Protein AF-A0A402CWT4-F1 (afdb_monomer)

Radius of gyration: 31.85 Å; Cα contacts (8 Å, |Δi|>4): 43; chains: 1; bounding box: 69×26×82 Å

Solvent-accessible surface area (backbone atoms only — not comparable to full-atom values): 6619 Å² total; per-residue (Å²): 133,85,87,48,46,87,66,54,74,82,63,61,89,86,40,59,59,56,48,52,34,52,50,57,38,42,78,71,73,48,56,33,41,54,79,83,82,66,54,58,57,93,70,65,92,49,51,82,43,43,61,62,49,54,52,47,53,52,49,54,52,52,49,51,52,52,51,53,53,53,52,53,50,53,51,54,52,52,51,53,52,52,52,50,53,51,52,51,50,52,52,50,52,56,48,51,62,71,74,47,66,62,67,62,58,50,53,67,61,72,74,112

pLDDT: mean 88.0, std 12.34, range [48.25, 97.94]

Secondary structure (DSSP, 8-state):
-----TT--PPPTT-HHHHHHHHHHHHTT------SSSTT----SSSTTHHHHHHHHHHHHHHHHHHHHHHHHHHHHHHHHHHHHHHHHHHHHHHHHHHS-HHHHHHHHH--

Foldseek 3Di:
DDCQEDQDDDDDPPPVFVVLQSVLCVVVVQHQYDPVPAGSPDGDPTSVCSVVVVVVVVVVVVVVVVVVVVVVVVVVVVVVVVVVVVVVVVVVVVVCVVVDPVVVVVVVVVPD

Sequence (112 aa):
MANMGKDFKAPRQADVKQWQKVEQLYNNGYIFSSCGCGGSGDRPATLQEVQPFLAEQKRLKAEWIRQAVIQKRAVELSEKRTQRARLLHKKRLASVKRTVNWDEVIHAKAGN

Mean predicted aligned error: 8.93 Å

Structure (mmCIF, N/CA/C/O backbone):
data_AF-A0A402CWT4-F1
#
_entry.id   AF-A0A402CWT4-F1
#
loop_
_atom_site.group_PDB
_atom_site.id
_atom_site.type_symbol
_atom_site.label_atom_id
_atom_site.label_alt_id
_atom_site.label_comp_id
_atom_site.label_asym_id
_atom_site.label_entity_id
_atom_site.label_seq_id
_atom_site.pdbx_PDB_ins_code
_atom_site.Cartn_x
_atom_site.Cartn_y
_atom_site.Cartn_z
_atom_site.occupancy
_atom_site.B_iso_or_equiv
_atom_site.auth_seq_id
_atom_site.auth_comp_id
_atom_site.auth_asym_id
_atom_site.auth_atom_id
_atom_site.pdbx_PDB_model_num
ATOM 1 N N . MET A 1 1 ? -12.016 -16.707 16.764 1.00 65.62 1 MET A N 1
ATOM 2 C CA . MET A 1 1 ? -11.366 -15.435 17.161 1.00 65.62 1 MET A CA 1
ATOM 3 C C . MET A 1 1 ? -10.680 -14.850 15.939 1.00 65.62 1 MET A C 1
ATOM 5 O O . MET A 1 1 ? -10.046 -15.610 15.217 1.00 65.62 1 MET A O 1
ATOM 9 N N . ALA A 1 2 ? -10.830 -13.550 15.677 1.00 77.50 2 ALA A N 1
ATOM 10 C CA . ALA A 1 2 ? -10.097 -12.881 14.602 1.00 77.50 2 ALA A CA 1
ATOM 11 C C . ALA A 1 2 ? -8.602 -12.789 14.960 1.00 77.50 2 ALA A C 1
ATOM 13 O O . ALA A 1 2 ? -8.259 -12.500 16.107 1.00 77.50 2 ALA A O 1
ATOM 14 N N . ASN A 1 3 ? -7.714 -13.046 13.997 1.00 86.44 3 ASN A N 1
ATOM 15 C CA . ASN A 1 3 ? -6.277 -12.852 14.188 1.00 86.44 3 ASN A CA 1
ATOM 16 C C . ASN A 1 3 ? -5.939 -11.365 13.997 1.00 86.44 3 ASN A C 1
ATOM 18 O O . ASN A 1 3 ? -6.004 -10.853 12.881 1.00 86.44 3 ASN A O 1
ATOM 22 N N . MET A 1 4 ? -5.592 -10.688 15.093 1.00 87.75 4 MET A N 1
ATOM 23 C CA . MET A 1 4 ? -5.326 -9.244 15.126 1.00 87.75 4 MET A CA 1
ATOM 24 C C . MET A 1 4 ? -3.842 -8.886 14.962 1.00 87.75 4 MET A C 1
ATOM 26 O O . MET A 1 4 ? -3.504 -7.703 14.926 1.00 87.75 4 MET A O 1
ATOM 30 N N . GLY A 1 5 ? -2.966 -9.885 14.832 1.00 87.44 5 GLY A N 1
ATOM 31 C CA . GLY A 1 5 ? -1.516 -9.713 14.770 1.00 87.44 5 GLY A CA 1
ATOM 32 C C . GLY A 1 5 ? -0.820 -9.826 16.130 1.00 87.44 5 GLY A C 1
ATOM 33 O O . GLY A 1 5 ? -1.443 -9.729 17.188 1.00 87.44 5 GLY A O 1
ATOM 34 N N . LYS A 1 6 ? 0.496 -10.068 16.084 1.00 86.69 6 LYS A N 1
ATOM 35 C CA . LYS A 1 6 ? 1.333 -10.384 17.255 1.00 86.69 6 LYS A CA 1
ATOM 36 C C . LYS A 1 6 ? 1.458 -9.229 18.254 1.00 86.69 6 LYS A C 1
ATOM 38 O O . LYS A 1 6 ? 1.603 -9.473 19.446 1.00 86.69 6 LYS A O 1
ATOM 43 N N . ASP A 1 7 ? 1.382 -7.993 17.774 1.00 87.25 7 ASP A N 1
ATOM 44 C CA . ASP A 1 7 ? 1.581 -6.786 18.581 1.00 87.25 7 ASP A CA 1
ATOM 45 C C . ASP A 1 7 ? 0.255 -6.177 19.053 1.00 87.25 7 ASP A C 1
ATOM 47 O O . ASP A 1 7 ? 0.223 -5.076 19.611 1.00 87.25 7 ASP A O 1
ATOM 51 N N . PHE A 1 8 ? -0.861 -6.874 18.821 1.00 90.38 8 PHE A N 1
ATOM 52 C CA . PHE A 1 8 ? -2.170 -6.411 19.240 1.00 90.38 8 PHE A CA 1
ATOM 53 C C . PHE A 1 8 ? -2.277 -6.375 20.764 1.00 90.38 8 PHE A C 1
ATOM 55 O O . PHE A 1 8 ? -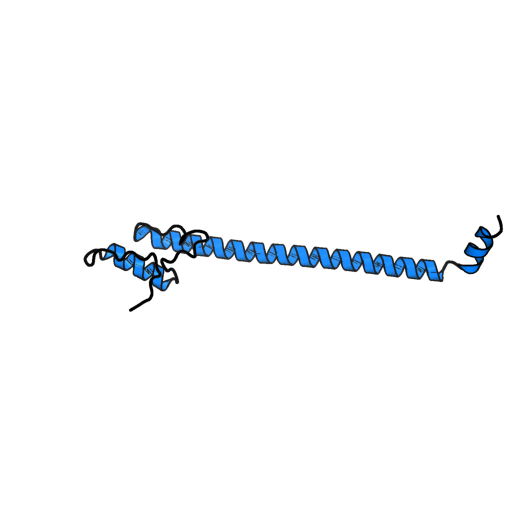2.174 -7.393 21.447 1.00 90.38 8 PHE A O 1
ATOM 62 N N . LYS A 1 9 ? -2.561 -5.185 21.294 1.00 88.88 9 LYS A N 1
ATOM 63 C CA . LYS A 1 9 ? -2.936 -4.986 22.692 1.00 88.88 9 LYS A CA 1
ATOM 64 C C . LYS A 1 9 ? -4.426 -4.696 22.742 1.00 88.88 9 LYS A C 1
ATOM 66 O O . LYS A 1 9 ? -4.863 -3.637 22.292 1.00 88.88 9 LYS A O 1
ATOM 71 N N . ALA A 1 10 ? -5.192 -5.651 23.263 1.00 91.62 10 ALA A N 1
ATOM 72 C CA . ALA A 1 10 ? -6.635 -5.510 23.380 1.00 91.62 10 ALA A CA 1
ATOM 73 C C . ALA A 1 10 ? -6.988 -4.285 24.248 1.00 91.62 10 ALA A C 1
ATOM 75 O O . ALA A 1 10 ? -6.412 -4.122 25.330 1.00 91.62 10 ALA A O 1
ATOM 76 N N . PRO A 1 11 ? -7.923 -3.426 23.804 1.00 93.44 11 PRO A N 1
ATOM 77 C CA . PRO A 1 11 ? -8.462 -2.372 24.650 1.00 93.44 11 PRO A CA 1
ATOM 78 C C . PRO A 1 11 ? -9.123 -2.934 25.912 1.00 93.44 11 PRO A C 1
ATOM 80 O O . PRO A 1 11 ? -9.505 -4.105 25.973 1.00 93.44 11 PRO A O 1
ATOM 83 N N . ARG A 1 12 ? -9.329 -2.073 26.917 1.00 96.12 12 ARG A N 1
ATOM 84 C CA . ARG A 1 12 ? -10.186 -2.427 28.058 1.00 96.12 12 ARG A CA 1
ATOM 85 C C . ARG A 1 12 ? -11.569 -2.815 27.535 1.00 96.12 12 ARG A C 1
ATOM 87 O O . ARG A 1 12 ? -12.090 -2.162 26.637 1.00 96.12 12 ARG A O 1
ATOM 94 N N . GLN A 1 13 ? -12.189 -3.842 28.111 1.00 93.94 13 GLN A N 1
ATOM 95 C CA . GLN A 1 13 ? -13.481 -4.355 27.635 1.00 93.94 13 GLN A CA 1
ATOM 96 C C . GLN A 1 13 ? -14.572 -3.270 27.570 1.00 93.94 13 GLN A C 1
ATOM 98 O O . GLN A 1 13 ? -15.342 -3.232 26.619 1.00 93.94 13 GLN A O 1
ATOM 103 N N . ALA A 1 14 ? -14.599 -2.363 28.548 1.00 96.19 14 ALA A N 1
ATOM 104 C CA . ALA A 1 14 ? -15.568 -1.269 28.611 1.00 96.19 14 ALA A CA 1
ATOM 105 C C . ALA A 1 14 ? -15.257 -0.089 27.666 1.00 96.19 14 ALA A C 1
ATOM 107 O O . ALA A 1 14 ? -16.075 0.819 27.532 1.00 96.19 14 ALA A O 1
ATOM 108 N N . ASP A 1 15 ? -14.088 -0.062 27.019 1.00 96.56 15 ASP A N 1
ATOM 109 C CA . ASP A 1 15 ? -13.692 1.041 26.143 1.00 96.56 15 ASP A CA 1
ATOM 110 C C . ASP A 1 15 ? -14.257 0.856 24.730 1.00 96.56 15 ASP A C 1
ATOM 112 O O . ASP A 1 15 ? -13.572 0.456 23.785 1.00 96.56 15 ASP A O 1
ATOM 116 N N . VAL A 1 16 ? -15.549 1.155 24.598 1.00 96.75 16 VAL A N 1
ATOM 117 C CA . VAL A 1 16 ? -16.302 1.015 23.345 1.00 96.75 16 VAL A CA 1
ATOM 118 C C . VAL A 1 16 ? -15.650 1.798 22.202 1.00 96.75 16 VAL A C 1
ATOM 120 O O . VAL A 1 16 ? -15.590 1.300 21.080 1.00 96.75 16 VAL A O 1
ATOM 123 N N . LYS A 1 17 ? -15.101 2.993 22.468 1.00 96.44 17 LYS A N 1
ATOM 124 C CA . LYS A 1 17 ? -14.474 3.827 21.427 1.00 96.44 17 LYS A CA 1
ATOM 125 C C . LYS A 1 17 ? -13.208 3.178 20.875 1.00 96.44 17 LYS A C 1
ATOM 127 O O . LYS A 1 17 ? -12.985 3.198 19.664 1.00 96.44 17 LYS A O 1
ATOM 132 N N . GLN A 1 18 ? -12.379 2.593 21.737 1.00 95.88 18 GLN A N 1
ATOM 133 C CA . GLN A 1 18 ? -11.183 1.883 21.288 1.00 95.88 18 GLN A CA 1
ATOM 134 C C . GLN A 1 18 ? -11.532 0.580 20.561 1.00 95.88 18 GLN A C 1
ATOM 136 O O . GLN A 1 18 ? -10.886 0.267 19.562 1.00 95.88 18 GLN A O 1
ATOM 141 N N . TRP A 1 19 ? -12.578 -0.139 20.977 1.00 96.12 19 TRP A N 1
ATOM 142 C CA . TRP A 1 19 ? -13.061 -1.308 20.233 1.00 96.12 19 TRP A CA 1
ATOM 143 C C . TRP A 1 19 ? -13.586 -0.944 18.843 1.00 96.12 19 TRP A C 1
ATOM 145 O O . TRP A 1 19 ? -13.189 -1.578 17.870 1.00 96.12 19 TRP A O 1
ATOM 155 N N . GLN A 1 20 ? -14.370 0.131 18.719 1.00 96.75 20 GLN A N 1
ATOM 156 C CA . GLN A 1 20 ? -14.823 0.649 17.422 1.00 96.75 20 GLN A CA 1
ATOM 157 C C . GLN A 1 20 ? -13.649 1.034 16.514 1.00 96.75 20 GLN A C 1
ATOM 159 O O . GLN A 1 20 ? -13.674 0.777 15.313 1.00 96.75 20 GLN A O 1
ATOM 164 N N . LYS A 1 21 ? -12.588 1.623 17.079 1.00 95.94 21 LYS A N 1
ATOM 165 C CA . LYS A 1 21 ? -11.368 1.954 16.329 1.00 95.94 21 LYS A CA 1
ATOM 166 C C . LYS A 1 21 ? -10.721 0.693 15.759 1.00 95.94 21 LYS A C 1
ATOM 168 O O . LYS A 1 21 ? -10.382 0.649 14.578 1.00 95.94 21 LYS A O 1
ATOM 173 N N . VAL A 1 22 ? -10.547 -0.321 16.605 1.00 94.31 22 VAL A N 1
ATOM 174 C CA . VAL A 1 22 ? -9.961 -1.612 16.230 1.00 94.31 22 VAL A CA 1
ATOM 175 C C . VAL A 1 22 ? -10.794 -2.293 15.145 1.00 94.31 22 VA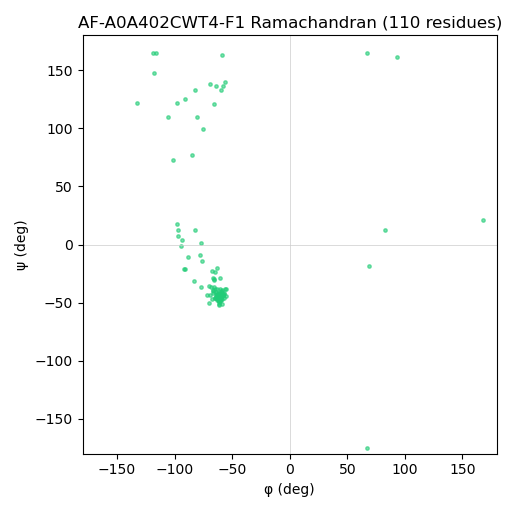L A C 1
ATOM 177 O O . VAL A 1 22 ? -10.230 -2.750 14.155 1.00 94.31 22 VAL A O 1
ATOM 180 N N . GLU A 1 23 ? -12.117 -2.301 15.289 1.00 94.94 23 GLU A N 1
ATOM 181 C CA . GLU A 1 23 ? -13.047 -2.856 14.305 1.00 94.94 23 GLU A CA 1
ATOM 182 C C . GLU A 1 23 ? -12.945 -2.139 12.952 1.00 94.94 23 GLU A C 1
ATOM 184 O O . GLU A 1 23 ? -12.782 -2.789 11.920 1.00 94.94 23 GLU A O 1
ATOM 189 N N . GLN A 1 24 ? -12.964 -0.802 12.932 1.00 95.94 24 GLN A N 1
ATOM 190 C CA . GLN A 1 24 ? -12.847 -0.043 11.683 1.00 95.94 24 GLN A CA 1
ATOM 191 C C . GLN A 1 24 ? -11.514 -0.293 10.974 1.00 95.94 24 GLN A C 1
ATOM 193 O O . GLN A 1 24 ? -11.488 -0.452 9.752 1.00 95.94 24 GLN A O 1
ATOM 198 N N . LEU A 1 25 ? -10.410 -0.348 11.721 1.00 94.12 25 LEU A N 1
ATOM 199 C CA . LEU A 1 25 ? -9.096 -0.671 11.166 1.00 94.12 25 LEU A CA 1
ATOM 200 C C . LEU A 1 25 ? -9.069 -2.094 10.596 1.00 94.12 25 LEU A C 1
ATOM 202 O O . LEU A 1 25 ? -8.657 -2.280 9.449 1.00 94.12 25 LEU A O 1
ATOM 206 N N . TYR A 1 26 ? -9.562 -3.073 11.354 1.00 93.31 26 TYR A N 1
ATOM 207 C CA . TYR A 1 26 ? -9.609 -4.473 10.938 1.00 93.31 26 TYR A CA 1
ATOM 208 C C . TYR A 1 26 ? -10.437 -4.670 9.665 1.00 93.31 26 TYR A C 1
ATOM 210 O O . TYR A 1 26 ? -9.968 -5.290 8.712 1.00 93.31 26 TYR A O 1
ATOM 218 N N . ASN A 1 27 ? -11.617 -4.049 9.594 1.00 94.19 27 ASN A N 1
ATOM 219 C CA . ASN A 1 27 ? -12.493 -4.101 8.420 1.00 94.19 27 ASN A CA 1
ATOM 220 C C . ASN A 1 27 ? -11.863 -3.458 7.172 1.00 94.19 27 ASN A C 1
ATOM 222 O O . ASN A 1 27 ? -12.261 -3.766 6.051 1.00 94.19 27 ASN A O 1
ATOM 226 N N . ASN A 1 28 ? -10.860 -2.593 7.347 1.00 93.38 28 ASN A N 1
ATOM 227 C CA . ASN A 1 28 ? -10.072 -2.012 6.259 1.00 93.38 28 ASN A CA 1
ATOM 228 C C . ASN A 1 28 ? -8.746 -2.760 6.007 1.00 93.38 28 ASN A C 1
ATOM 230 O O . ASN A 1 28 ? -7.888 -2.260 5.281 1.00 93.38 28 ASN A O 1
ATOM 234 N N . GLY A 1 29 ? -8.573 -3.957 6.579 1.00 90.88 29 GLY A N 1
ATOM 235 C CA . GLY A 1 29 ? -7.418 -4.828 6.355 1.00 90.88 29 GLY A CA 1
ATOM 236 C C . GLY A 1 29 ? -6.186 -4.490 7.196 1.00 90.88 29 GLY A C 1
ATOM 237 O O . GLY A 1 29 ? -5.100 -4.999 6.916 1.00 90.88 29 GLY A O 1
ATOM 238 N N . TYR A 1 30 ? -6.321 -3.643 8.219 1.00 90.75 30 TYR A N 1
ATOM 239 C CA . TYR A 1 30 ? -5.220 -3.307 9.115 1.00 90.75 30 TYR A CA 1
ATOM 240 C C . TYR A 1 30 ? -5.184 -4.245 10.319 1.00 90.75 30 TYR A C 1
ATOM 242 O O . TYR A 1 30 ? -6.135 -4.338 11.092 1.00 90.75 30 TYR A O 1
ATOM 250 N N . ILE A 1 31 ? -4.028 -4.876 10.513 1.00 89.19 31 ILE A N 1
ATOM 251 C CA . ILE A 1 31 ? -3.696 -5.657 11.707 1.00 89.19 31 ILE A CA 1
ATOM 252 C C . ILE A 1 31 ? -2.480 -5.053 12.419 1.00 89.19 31 ILE A C 1
ATOM 254 O O . ILE A 1 31 ? -1.752 -4.215 11.867 1.00 89.19 31 ILE A O 1
ATOM 258 N N . PHE A 1 32 ? -2.272 -5.473 13.662 1.00 85.94 32 PHE A N 1
ATOM 259 C CA . PHE A 1 32 ? -1.197 -5.031 14.544 1.00 85.94 32 PHE A CA 1
ATOM 260 C C . PHE A 1 32 ? -0.099 -6.092 14.547 1.00 85.94 32 PHE A C 1
ATOM 262 O O . PHE A 1 32 ? 0.046 -6.877 15.482 1.00 85.94 32 PHE A O 1
ATOM 269 N N . SER A 1 33 ? 0.630 -6.170 13.439 1.00 82.19 33 SER A N 1
ATOM 270 C CA . SER A 1 33 ? 1.773 -7.064 13.305 1.00 82.19 33 SER A CA 1
ATOM 271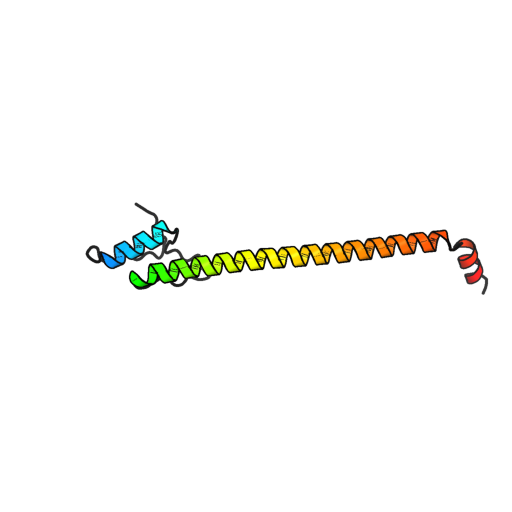 C C . SER A 1 33 ? 2.940 -6.298 12.711 1.00 82.19 33 SER A C 1
ATOM 273 O O . SER A 1 33 ? 2.852 -5.794 11.592 1.00 82.19 33 SER A O 1
ATOM 275 N N . SER A 1 34 ? 4.049 -6.258 13.433 1.00 73.25 34 SER A N 1
ATOM 276 C CA . SER A 1 34 ? 5.328 -5.826 12.903 1.00 73.25 34 SER A CA 1
ATOM 277 C C . SER A 1 34 ? 5.994 -6.985 12.160 1.00 73.25 34 SER A C 1
ATOM 279 O O . SER A 1 34 ? 6.056 -8.113 12.643 1.00 73.25 34 SER A O 1
ATOM 281 N N . CYS A 1 35 ? 6.507 -6.714 10.959 1.00 65.25 35 CYS A N 1
ATOM 282 C CA . CYS A 1 35 ? 7.307 -7.672 10.185 1.00 65.25 35 CYS A CA 1
ATOM 283 C C . CYS A 1 35 ? 8.786 -7.689 10.644 1.00 65.25 35 CYS A C 1
ATOM 285 O O . CYS A 1 35 ? 9.657 -8.179 9.941 1.00 65.25 35 CYS A O 1
ATOM 287 N N . GLY A 1 36 ? 9.123 -7.076 11.788 1.00 57.88 36 GLY A N 1
ATOM 288 C CA . GLY A 1 36 ? 10.511 -6.881 12.242 1.00 57.88 36 GLY A CA 1
ATOM 289 C C . GLY A 1 36 ? 11.342 -5.894 11.401 1.00 57.88 36 GLY A C 1
ATOM 290 O O . GLY A 1 36 ? 12.316 -5.348 11.900 1.00 57.88 36 GLY A O 1
ATOM 291 N N . CYS A 1 37 ? 10.929 -5.588 10.167 1.00 60.38 37 CYS A N 1
ATOM 292 C CA . CYS A 1 37 ? 11.654 -4.714 9.236 1.00 60.38 37 CYS A CA 1
ATOM 293 C C . CYS A 1 37 ? 11.218 -3.231 9.262 1.00 60.38 37 CYS A C 1
ATOM 295 O O . CYS A 1 37 ? 11.693 -2.453 8.442 1.00 60.38 37 CYS A O 1
ATOM 297 N N . GLY A 1 38 ? 10.298 -2.831 10.153 1.00 53.25 38 GLY A N 1
ATOM 298 C CA . GLY A 1 38 ? 9.768 -1.452 10.170 1.00 53.25 38 GLY A CA 1
ATOM 299 C C . GLY A 1 38 ? 8.532 -1.191 11.042 1.00 53.25 38 GLY A C 1
ATOM 300 O O . GLY A 1 38 ? 7.814 -0.223 10.804 1.00 53.25 38 GLY A O 1
ATOM 301 N N . GLY A 1 39 ? 8.247 -2.043 12.037 1.00 59.22 39 GLY A N 1
ATOM 302 C CA . GLY A 1 39 ? 7.047 -1.913 12.877 1.00 59.22 39 GLY A CA 1
ATOM 303 C C . GLY A 1 39 ? 5.731 -2.155 12.121 1.00 59.22 39 GLY A C 1
ATOM 304 O O . GLY A 1 39 ? 5.724 -2.532 10.952 1.00 59.22 39 GLY A O 1
ATOM 305 N N . SER A 1 40 ? 4.596 -1.952 12.793 1.00 62.47 40 SER A N 1
ATOM 306 C CA . SER A 1 40 ? 3.254 -2.029 12.178 1.00 62.47 40 SER A CA 1
ATOM 307 C C . SER A 1 40 ? 2.903 -0.783 11.337 1.00 62.47 40 SER A C 1
ATOM 309 O O . SER A 1 40 ? 1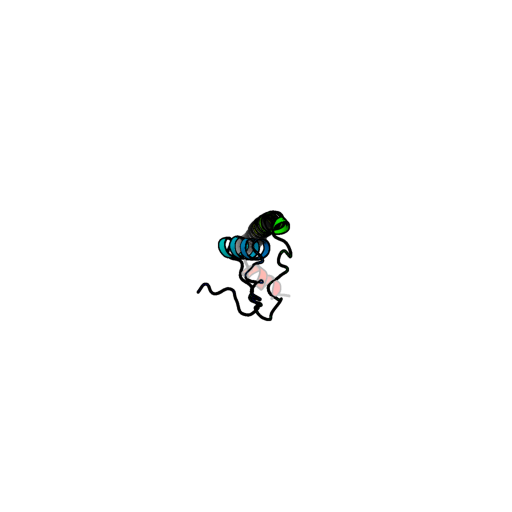.793 -0.690 10.805 1.00 62.47 40 SER A O 1
ATOM 311 N N . GLY A 1 41 ? 3.824 0.186 11.243 1.00 70.81 41 GLY A N 1
ATOM 312 C CA . GLY A 1 41 ? 3.530 1.580 10.906 1.00 70.81 41 GLY A CA 1
ATOM 313 C C . GLY A 1 41 ? 2.718 2.282 12.001 1.00 70.81 41 GLY A C 1
ATOM 314 O O . GLY A 1 41 ? 2.130 1.627 12.868 1.00 70.81 41 GLY A O 1
ATOM 315 N N . ASP A 1 42 ? 2.666 3.614 11.956 1.00 76.50 42 ASP A N 1
ATOM 316 C CA . ASP A 1 42 ? 1.836 4.381 12.884 1.00 76.50 42 ASP A CA 1
ATOM 317 C C . ASP A 1 42 ? 0.354 4.056 12.669 1.00 76.50 42 ASP A C 1
ATOM 319 O O . ASP A 1 42 ? -0.148 3.928 11.544 1.00 76.50 42 ASP A O 1
ATOM 323 N N . ARG A 1 43 ? -0.354 3.870 13.781 1.00 87.81 43 ARG A N 1
ATOM 324 C CA . ARG A 1 43 ? -1.793 3.614 13.823 1.00 87.81 43 ARG A CA 1
ATOM 325 C C . ARG A 1 43 ? -2.467 4.753 14.576 1.00 87.81 43 ARG A C 1
ATOM 327 O O . ARG A 1 43 ? -1.872 5.272 15.519 1.00 87.81 43 ARG A O 1
ATOM 334 N N . PRO A 1 44 ? -3.709 5.110 14.215 1.00 92.75 44 PRO A N 1
ATOM 335 C CA . PRO A 1 44 ? -4.440 6.148 14.926 1.00 92.75 44 PRO A CA 1
ATOM 336 C C . PRO A 1 44 ? -4.583 5.795 16.414 1.00 92.75 44 PRO A C 1
ATOM 338 O O . PRO A 1 44 ? -4.879 4.650 16.797 1.00 92.75 44 PRO A O 1
ATOM 341 N N . ALA A 1 45 ? -4.371 6.787 17.271 1.00 92.06 45 ALA A N 1
ATOM 342 C CA . ALA A 1 45 ? -4.524 6.665 18.712 1.00 92.06 45 ALA A CA 1
ATOM 343 C C . ALA A 1 45 ? -6.011 6.691 19.092 1.00 92.06 45 ALA A C 1
ATOM 345 O O . ALA A 1 45 ? -6.452 5.926 19.961 1.00 92.06 45 ALA A O 1
ATOM 346 N N . THR A 1 46 ? -6.799 7.502 18.385 1.00 94.69 46 THR A N 1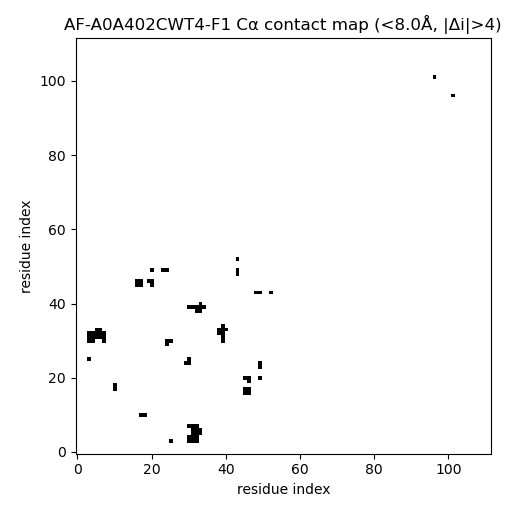
ATOM 347 C CA . THR A 1 46 ? -8.222 7.729 18.660 1.00 94.69 46 THR A CA 1
ATOM 348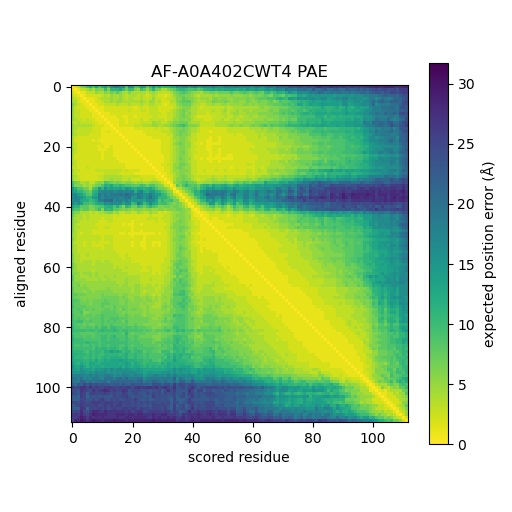 C C . THR A 1 46 ? -9.128 7.251 17.526 1.00 94.69 46 THR A C 1
ATOM 350 O O . THR A 1 46 ? -8.688 6.972 16.412 1.00 94.69 46 THR A O 1
ATOM 353 N N . LEU A 1 47 ? -10.425 7.125 17.817 1.00 96.00 47 LEU A N 1
ATOM 354 C CA . LEU A 1 47 ? -11.432 6.741 16.825 1.00 96.00 47 LEU A CA 1
ATOM 355 C C . LEU A 1 47 ? -11.596 7.813 15.733 1.00 96.00 47 LEU A C 1
ATOM 357 O O . LEU A 1 47 ? -11.789 7.491 14.565 1.00 96.00 47 LEU A O 1
ATOM 361 N N . GLN A 1 48 ? -11.494 9.087 16.108 1.00 96.25 48 GLN A N 1
ATOM 362 C CA . GLN A 1 48 ? -11.672 10.232 15.215 1.00 96.25 48 GLN A CA 1
ATOM 363 C C . GLN A 1 48 ? -10.581 10.301 14.140 1.00 96.25 48 GLN A C 1
ATOM 365 O O . GLN A 1 48 ? -10.839 10.736 13.021 1.00 96.25 48 GLN A O 1
ATOM 370 N N . GLU A 1 49 ? -9.381 9.820 14.455 1.00 96.44 49 GLU A N 1
ATOM 371 C CA . GLU A 1 49 ? -8.238 9.792 13.538 1.00 96.44 49 GLU A CA 1
ATOM 372 C C . GLU A 1 49 ? -8.334 8.687 12.479 1.00 96.44 49 GLU A C 1
ATOM 374 O O . GLU A 1 49 ? -7.608 8.734 11.487 1.00 96.44 49 GLU A O 1
ATOM 379 N N . VAL A 1 50 ? -9.231 7.705 12.640 1.00 95.81 50 VAL A N 1
ATOM 380 C CA . VAL A 1 50 ? -9.327 6.558 11.721 1.00 95.81 50 VAL A CA 1
ATOM 381 C C . VAL A 1 50 ? -9.680 6.999 10.308 1.00 95.81 50 VAL A C 1
ATOM 383 O O . VAL A 1 50 ? -9.029 6.574 9.358 1.00 95.81 50 VAL A O 1
ATOM 386 N N . GLN A 1 51 ? -10.686 7.857 10.141 1.00 96.25 51 GLN A N 1
ATOM 387 C CA . GLN A 1 51 ? -11.126 8.266 8.805 1.00 96.25 51 GLN A CA 1
ATOM 388 C C . GLN A 1 51 ? -10.069 9.108 8.065 1.00 96.25 51 GLN A C 1
ATOM 390 O O . GLN A 1 51 ? -9.747 8.757 6.925 1.00 96.25 51 GLN A O 1
ATOM 395 N N . PRO A 1 52 ? -9.449 10.136 8.687 1.00 96.69 52 PRO A N 1
ATOM 396 C CA . PRO A 1 52 ? -8.299 10.827 8.102 1.00 96.69 52 PRO A CA 1
ATOM 397 C C . PRO A 1 52 ? -7.148 9.881 7.748 1.00 96.69 52 PRO A C 1
ATOM 399 O O . PRO A 1 52 ? -6.610 9.959 6.645 1.00 96.69 52 PRO A O 1
ATOM 402 N N . PHE A 1 53 ? -6.814 8.941 8.640 1.00 95.38 53 PHE A N 1
ATOM 403 C CA . PHE A 1 53 ? -5.781 7.939 8.390 1.00 95.38 53 PHE A CA 1
ATOM 404 C C . PHE A 1 53 ? -6.102 7.093 7.151 1.00 95.38 53 PHE A C 1
ATOM 406 O O . PHE A 1 53 ? -5.278 6.986 6.248 1.00 95.38 53 PHE A O 1
ATOM 413 N N . LEU A 1 54 ? -7.309 6.527 7.055 1.00 94.88 54 LEU A N 1
ATOM 414 C CA . LEU A 1 54 ? -7.710 5.696 5.916 1.00 94.88 54 LEU A CA 1
ATOM 415 C C . LEU A 1 54 ? -7.722 6.482 4.598 1.00 94.88 54 LEU A C 1
ATOM 417 O O . LEU A 1 54 ? -7.332 5.945 3.559 1.00 94.88 54 LEU A O 1
ATOM 421 N N . ALA A 1 55 ? -8.161 7.742 4.624 1.00 95.69 55 ALA A N 1
ATOM 422 C CA . ALA A 1 55 ? -8.137 8.616 3.455 1.00 95.69 55 ALA A CA 1
ATOM 423 C C . ALA A 1 55 ? -6.700 8.880 2.981 1.00 95.69 55 ALA A C 1
ATOM 425 O O . ALA A 1 55 ? -6.408 8.755 1.789 1.00 95.69 55 ALA A O 1
ATOM 426 N N . GLU A 1 56 ? -5.793 9.155 3.916 1.00 94.69 56 GLU A N 1
ATOM 427 C CA . GLU A 1 56 ? -4.381 9.379 3.620 1.00 94.69 56 GLU A CA 1
ATOM 428 C C . GLU A 1 56 ? -3.716 8.129 3.040 1.00 94.69 56 GLU A C 1
ATOM 430 O O . GLU A 1 56 ? -3.060 8.189 2.002 1.00 94.69 56 GLU A O 1
ATOM 435 N N . GLN A 1 57 ? -3.953 6.960 3.636 1.00 93.56 57 GLN A N 1
ATOM 436 C CA . GLN A 1 57 ? -3.402 5.699 3.137 1.00 93.56 57 GLN A CA 1
ATOM 437 C C . GLN A 1 57 ? -3.881 5.381 1.713 1.00 93.56 57 GLN A C 1
ATOM 439 O O . GLN A 1 57 ? -3.101 4.919 0.876 1.00 93.56 57 GLN A O 1
ATOM 444 N N . LYS A 1 58 ? -5.149 5.678 1.395 1.00 94.12 58 LYS A N 1
ATOM 445 C CA . LYS A 1 58 ? -5.673 5.559 0.025 1.00 94.12 58 LYS A CA 1
ATOM 446 C C . LYS A 1 58 ? -4.969 6.522 -0.932 1.00 94.12 58 LYS A C 1
ATOM 448 O O . LYS A 1 58 ? -4.623 6.112 -2.041 1.00 94.12 58 LYS A O 1
ATOM 453 N N . ARG A 1 59 ? -4.726 7.768 -0.509 1.00 96.19 59 ARG A N 1
ATOM 454 C CA . ARG A 1 59 ? -4.010 8.779 -1.300 1.00 96.19 59 ARG A CA 1
ATOM 455 C C . ARG A 1 59 ? -2.581 8.337 -1.606 1.00 96.19 59 ARG A C 1
ATOM 457 O O . ARG A 1 59 ? -2.213 8.287 -2.777 1.00 96.19 59 ARG A O 1
ATOM 464 N N . LEU A 1 60 ? -1.821 7.946 -0.584 1.00 93.38 60 LEU A N 1
ATOM 465 C CA . LEU A 1 60 ? -0.434 7.490 -0.723 1.00 93.38 60 LEU A CA 1
ATOM 466 C C . LEU A 1 60 ? -0.333 6.265 -1.633 1.00 93.38 60 LEU A C 1
ATOM 468 O O . LEU A 1 60 ? 0.518 6.211 -2.519 1.00 93.38 60 LEU A O 1
ATOM 472 N N . LYS A 1 61 ? -1.247 5.301 -1.482 1.00 92.12 61 LYS A N 1
ATOM 473 C CA . LYS A 1 61 ? -1.305 4.130 -2.364 1.00 92.12 61 LYS A CA 1
ATOM 474 C C . LYS A 1 61 ? -1.574 4.524 -3.816 1.00 92.12 61 LYS A C 1
ATOM 476 O O . LYS A 1 61 ? -0.925 4.002 -4.719 1.00 92.12 61 LYS A O 1
ATOM 481 N N . ALA A 1 62 ? -2.516 5.436 -4.056 1.00 95.00 62 ALA A N 1
ATOM 482 C CA . ALA A 1 62 ? -2.818 5.914 -5.401 1.00 95.00 62 ALA A CA 1
ATOM 483 C C . ALA A 1 62 ? -1.625 6.650 -6.028 1.00 95.00 62 ALA A C 1
ATOM 485 O O . ALA A 1 62 ? -1.324 6.438 -7.202 1.00 95.00 62 ALA A O 1
ATOM 486 N N . GLU A 1 63 ? -0.922 7.475 -5.255 1.00 96.44 63 GLU A N 1
ATOM 487 C CA . GLU A 1 63 ? 0.281 8.168 -5.709 1.00 96.44 63 GLU A CA 1
ATOM 488 C C . GLU A 1 63 ? 1.415 7.193 -6.034 1.00 96.44 63 GLU A C 1
ATOM 490 O O . GLU A 1 63 ? 1.988 7.271 -7.119 1.00 96.44 63 GLU A O 1
ATOM 495 N N . TRP A 1 64 ? 1.669 6.213 -5.165 1.00 95.62 64 TRP A N 1
ATOM 496 C CA . TRP A 1 64 ? 2.661 5.168 -5.416 1.00 95.62 64 TRP A CA 1
ATOM 497 C C . TRP A 1 64 ? 2.372 4.406 -6.715 1.00 95.62 64 TRP A C 1
ATOM 499 O O . TRP A 1 64 ? 3.265 4.242 -7.547 1.00 95.62 64 TRP A O 1
ATOM 509 N N . ILE A 1 65 ? 1.112 4.013 -6.945 1.00 96.19 65 ILE A N 1
ATOM 510 C CA . ILE A 1 65 ? 0.699 3.351 -8.192 1.00 96.19 65 ILE A CA 1
ATOM 511 C C . ILE A 1 65 ? 0.962 4.259 -9.400 1.00 96.19 65 ILE A C 1
ATOM 513 O O . ILE A 1 65 ? 1.518 3.803 -10.400 1.00 96.19 65 ILE A O 1
ATOM 517 N N . ARG A 1 66 ? 0.595 5.546 -9.325 1.00 96.62 66 ARG A N 1
ATOM 518 C CA . ARG A 1 66 ? 0.835 6.511 -10.413 1.00 96.62 66 ARG A CA 1
ATOM 519 C C . ARG A 1 66 ? 2.322 6.628 -10.736 1.00 96.62 66 ARG A C 1
ATOM 521 O O . ARG A 1 66 ? 2.693 6.542 -11.905 1.00 96.62 66 ARG A O 1
ATOM 528 N N . GLN A 1 67 ? 3.165 6.772 -9.716 1.00 96.12 67 GLN A N 1
ATOM 529 C CA . GLN A 1 67 ? 4.613 6.872 -9.894 1.00 96.12 67 GLN A CA 1
ATOM 530 C C . GLN A 1 67 ? 5.198 5.596 -10.503 1.00 96.12 67 GLN A C 1
ATOM 532 O O . GLN A 1 67 ? 5.967 5.675 -11.460 1.00 96.12 67 GLN A O 1
ATOM 537 N N . ALA A 1 68 ? 4.774 4.419 -10.037 1.00 96.00 68 ALA A N 1
ATOM 538 C CA . ALA A 1 68 ? 5.212 3.144 -10.599 1.00 96.00 68 ALA A CA 1
ATOM 539 C C . ALA A 1 68 ? 4.859 3.012 -12.094 1.00 96.00 68 ALA A C 1
ATOM 541 O O . ALA A 1 68 ? 5.678 2.552 -12.893 1.00 96.00 68 ALA A O 1
ATOM 542 N N . VAL A 1 69 ? 3.667 3.463 -12.501 1.00 97.44 69 VAL A N 1
ATOM 543 C CA . VAL A 1 69 ? 3.249 3.472 -13.914 1.00 97.44 69 VAL A CA 1
ATOM 544 C C . VAL A 1 69 ? 4.124 4.412 -14.750 1.00 97.44 69 VAL A C 1
ATOM 546 O O . VAL A 1 69 ? 4.591 4.018 -15.823 1.00 97.44 69 VAL A O 1
ATOM 549 N N . ILE A 1 70 ? 4.387 5.627 -14.261 1.00 97.75 70 ILE A N 1
ATOM 550 C CA . ILE A 1 70 ? 5.245 6.612 -14.940 1.00 97.75 70 ILE A CA 1
ATOM 551 C C . ILE A 1 70 ? 6.665 6.063 -15.110 1.00 97.75 70 ILE A C 1
ATOM 553 O O . ILE A 1 70 ? 7.212 6.096 -16.214 1.00 97.75 70 ILE A O 1
ATOM 557 N N . GLN A 1 71 ? 7.244 5.511 -14.043 1.00 95.44 71 GLN A N 1
ATOM 558 C CA . GLN A 1 71 ? 8.589 4.938 -14.063 1.00 95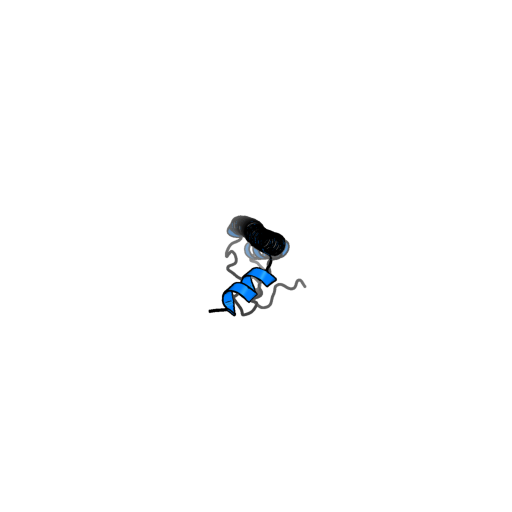.44 71 GLN A CA 1
ATOM 559 C C . GLN A 1 71 ? 8.694 3.781 -15.056 1.00 95.44 71 GLN A C 1
ATOM 561 O O . GLN A 1 71 ? 9.592 3.773 -15.899 1.00 95.44 71 GLN A O 1
ATOM 566 N N . LYS A 1 72 ? 7.736 2.847 -15.032 1.00 97.31 72 LYS A N 1
ATOM 567 C CA . LYS A 1 72 ? 7.693 1.732 -15.986 1.00 97.31 72 LYS A CA 1
ATOM 568 C C . LYS A 1 72 ? 7.664 2.232 -17.430 1.00 97.31 72 LYS A C 1
ATOM 570 O O . LYS A 1 72 ? 8.388 1.716 -18.280 1.00 97.31 72 LYS A O 1
ATOM 575 N N . ARG A 1 73 ? 6.868 3.268 -17.707 1.00 97.50 73 ARG A N 1
ATOM 576 C CA . ARG A 1 73 ? 6.783 3.859 -19.045 1.00 97.50 73 ARG A CA 1
ATOM 577 C C . ARG A 1 73 ? 8.081 4.548 -19.464 1.00 97.50 73 ARG A C 1
ATOM 579 O O . ARG A 1 73 ? 8.477 4.433 -20.622 1.00 97.50 73 ARG A O 1
ATOM 586 N N . ALA A 1 74 ? 8.746 5.247 -18.549 1.00 97.19 74 ALA A N 1
ATOM 587 C CA . ALA A 1 74 ? 10.030 5.889 -18.818 1.00 97.19 74 ALA A CA 1
ATOM 588 C C . ALA A 1 74 ? 11.113 4.861 -19.190 1.00 97.19 74 ALA A C 1
ATOM 590 O O . ALA A 1 74 ? 11.835 5.064 -20.170 1.00 97.19 74 ALA A O 1
ATOM 591 N N . VAL A 1 75 ? 11.172 3.735 -18.470 1.00 97.69 75 VAL A N 1
ATOM 592 C CA . VAL A 1 75 ? 12.082 2.617 -18.771 1.00 97.69 75 VAL A CA 1
ATOM 593 C C . VAL A 1 75 ? 11.791 2.042 -20.157 1.00 97.69 75 VAL A C 1
ATOM 595 O O . VAL A 1 75 ? 12.685 2.001 -21.001 1.00 97.69 75 VAL A O 1
ATOM 598 N N . GLU A 1 76 ? 10.531 1.713 -20.446 1.00 97.94 76 GLU A N 1
ATOM 599 C CA . GLU A 1 76 ? 10.117 1.169 -21.746 1.00 97.94 76 GLU A CA 1
ATOM 600 C C . GLU A 1 76 ? 10.487 2.108 -22.914 1.00 97.94 76 GLU A C 1
ATOM 602 O O . GLU A 1 76 ? 10.958 1.676 -23.970 1.00 97.94 76 GLU A O 1
ATOM 607 N N . LEU A 1 77 ? 10.298 3.421 -22.742 1.00 97.88 77 LEU A N 1
ATOM 608 C CA . LEU A 1 77 ? 10.668 4.413 -23.753 1.00 97.88 77 LEU A CA 1
ATOM 609 C C . LEU A 1 77 ? 12.188 4.498 -23.950 1.00 97.88 77 LEU A C 1
ATOM 611 O O . LEU A 1 77 ? 12.647 4.628 -25.089 1.00 97.88 77 LEU A O 1
ATOM 615 N N . SER A 1 78 ? 12.968 4.415 -22.871 1.00 97.38 78 SER A N 1
ATOM 616 C CA . SER A 1 78 ? 14.435 4.394 -22.923 1.00 97.38 78 SER A CA 1
ATOM 617 C C . SER A 1 78 ? 14.961 3.167 -23.678 1.00 97.38 78 SER A C 1
ATOM 619 O O . SER A 1 78 ? 15.806 3.280 -24.576 1.00 97.38 78 SER A O 1
ATOM 621 N N . GLU A 1 79 ? 14.391 1.995 -23.403 1.00 97.75 79 GLU A N 1
ATOM 622 C CA . GLU A 1 79 ? 14.729 0.745 -24.085 1.00 97.75 79 GLU A CA 1
ATOM 623 C C . GLU A 1 79 ? 14.416 0.822 -25.581 1.00 97.75 79 GLU A C 1
ATOM 625 O O . GLU A 1 79 ? 15.280 0.529 -26.412 1.00 97.75 79 GLU A O 1
ATOM 630 N N . LYS A 1 80 ? 13.222 1.309 -25.948 1.00 97.56 80 LYS A N 1
ATOM 631 C CA . LYS A 1 80 ? 12.825 1.499 -27.354 1.00 97.56 80 LYS A CA 1
ATOM 632 C C . LYS A 1 80 ? 13.762 2.447 -28.102 1.00 97.56 80 LYS A C 1
ATOM 634 O O . LYS A 1 80 ? 14.125 2.175 -29.249 1.00 97.56 80 LYS A O 1
ATOM 639 N N . ARG A 1 81 ? 14.191 3.545 -27.469 1.00 97.25 81 ARG A N 1
ATOM 640 C CA . ARG A 1 81 ? 15.173 4.482 -28.049 1.00 97.25 81 ARG A CA 1
ATOM 641 C C . ARG A 1 81 ? 16.514 3.796 -28.299 1.00 97.25 81 ARG A C 1
ATOM 643 O O . ARG A 1 81 ? 17.063 3.912 -29.395 1.00 97.25 81 ARG A O 1
ATOM 650 N N . THR A 1 82 ? 16.993 3.029 -27.325 1.00 97.31 82 THR A N 1
ATOM 651 C CA . THR A 1 82 ? 18.253 2.280 -27.415 1.00 97.31 82 THR A CA 1
ATOM 652 C C . THR A 1 82 ? 18.205 1.229 -28.524 1.00 97.31 82 THR A C 1
ATOM 654 O O . THR A 1 82 ? 19.113 1.149 -29.354 1.00 97.31 82 THR A O 1
ATOM 657 N N . GLN A 1 83 ? 17.120 0.455 -28.601 1.00 96.75 83 GLN A N 1
ATOM 658 C CA . GLN A 1 83 ? 16.902 -0.529 -29.663 1.00 96.75 83 GLN A CA 1
ATOM 659 C C . GLN A 1 83 ? 16.878 0.132 -31.046 1.00 96.75 83 GLN A C 1
ATOM 661 O O . GLN A 1 83 ? 17.555 -0.333 -31.966 1.00 96.75 83 GLN A O 1
ATOM 666 N N . ARG A 1 84 ? 16.168 1.258 -31.191 1.00 97.50 84 ARG A N 1
ATOM 667 C CA . ARG A 1 84 ? 16.124 2.019 -32.446 1.00 97.50 84 ARG A CA 1
ATOM 668 C C . ARG A 1 84 ? 17.510 2.514 -32.860 1.00 97.50 84 ARG A C 1
ATOM 670 O O . ARG A 1 84 ? 17.872 2.351 -34.024 1.00 97.50 84 ARG A O 1
ATOM 677 N N . ALA A 1 85 ? 18.297 3.062 -31.934 1.00 97.19 85 ALA A N 1
ATOM 678 C CA . ALA A 1 85 ? 19.661 3.514 -32.211 1.00 97.19 85 ALA A CA 1
ATOM 679 C C . ALA A 1 85 ? 20.562 2.364 -32.697 1.00 97.19 85 ALA A C 1
ATOM 681 O O . ALA A 1 85 ? 21.248 2.504 -33.711 1.00 97.19 85 ALA A O 1
ATOM 682 N N . ARG A 1 86 ? 20.492 1.192 -32.048 1.00 97.50 86 ARG A N 1
ATOM 683 C CA . ARG A 1 86 ? 21.225 -0.017 -32.468 1.00 97.50 86 ARG A CA 1
ATOM 684 C C . ARG A 1 86 ? 20.826 -0.482 -33.868 1.00 97.50 86 ARG A C 1
ATOM 686 O O . ARG A 1 86 ? 21.693 -0.792 -34.683 1.00 97.50 86 ARG A O 1
ATOM 693 N N . LEU A 1 87 ? 19.527 -0.501 -34.173 1.00 97.94 87 LEU A N 1
ATOM 694 C CA . LEU A 1 87 ? 19.026 -0.880 -35.497 1.00 97.94 87 LEU A CA 1
ATOM 695 C C . LEU A 1 87 ? 19.502 0.085 -36.585 1.00 97.94 87 LEU A C 1
ATOM 697 O O . LEU A 1 87 ? 19.938 -0.359 -37.646 1.00 97.94 87 LEU A O 1
ATOM 701 N N . LEU A 1 88 ? 19.451 1.393 -36.323 1.00 97.44 88 LEU A N 1
ATOM 702 C CA . LEU A 1 88 ? 19.957 2.411 -37.246 1.00 97.44 88 LEU A CA 1
ATOM 703 C C . LEU A 1 88 ? 21.462 2.253 -37.480 1.00 97.44 88 LEU A C 1
ATOM 705 O O . LEU A 1 88 ? 21.903 2.271 -38.628 1.00 97.44 88 LEU A O 1
ATOM 709 N N . HIS A 1 89 ? 22.239 2.018 -36.420 1.00 95.88 89 HIS A N 1
ATOM 710 C CA . HIS A 1 89 ? 23.671 1.751 -36.528 1.00 95.88 89 HIS A CA 1
ATOM 711 C C . HIS A 1 89 ? 23.958 0.502 -37.377 1.00 95.88 89 HIS A C 1
ATOM 713 O O . HIS A 1 89 ? 24.741 0.568 -38.323 1.00 95.88 89 HIS A O 1
ATOM 719 N N . LYS A 1 90 ? 23.255 -0.611 -37.126 1.00 96.38 90 LYS A N 1
ATOM 720 C CA . LYS A 1 90 ? 23.376 -1.846 -37.920 1.00 96.38 90 LYS A CA 1
ATOM 721 C C . LYS A 1 90 ? 23.037 -1.617 -39.397 1.00 96.38 90 LYS A C 1
ATOM 723 O O . LYS A 1 90 ? 23.779 -2.071 -40.266 1.00 96.38 90 LYS A O 1
ATOM 728 N N . LYS A 1 91 ? 21.954 -0.887 -39.692 1.00 96.25 91 LYS A N 1
ATOM 729 C CA . LYS A 1 91 ? 21.571 -0.521 -41.068 1.00 96.25 91 LYS A CA 1
ATOM 730 C C . LYS A 1 91 ? 22.646 0.330 -41.747 1.00 96.25 91 LYS A C 1
ATOM 732 O O . LYS A 1 91 ? 22.980 0.066 -42.898 1.00 96.25 91 LYS A O 1
ATOM 737 N N . ARG A 1 92 ? 23.221 1.302 -41.031 1.00 94.56 92 ARG A N 1
ATOM 738 C CA . ARG A 1 92 ? 24.315 2.144 -41.537 1.00 94.56 92 ARG A CA 1
ATOM 739 C C . ARG A 1 92 ? 25.551 1.310 -41.873 1.00 94.56 92 ARG A C 1
ATOM 741 O O . ARG A 1 92 ? 26.049 1.422 -42.987 1.00 94.56 92 ARG A O 1
ATOM 748 N N . LEU A 1 93 ? 25.994 0.433 -40.969 1.00 92.00 93 LEU A N 1
ATOM 749 C CA . LEU A 1 93 ? 27.124 -0.471 -41.217 1.00 92.00 93 LEU A CA 1
ATOM 750 C C . LEU A 1 93 ? 26.886 -1.376 -42.434 1.00 92.00 93 LEU A C 1
ATOM 752 O O . LEU A 1 93 ? 27.771 -1.524 -43.271 1.00 92.00 93 LEU A O 1
ATOM 756 N N . ALA A 1 94 ? 25.685 -1.944 -42.569 1.00 91.19 94 ALA A N 1
ATOM 757 C CA . ALA A 1 94 ? 25.320 -2.766 -43.723 1.00 91.19 94 ALA A CA 1
ATOM 758 C C . ALA A 1 94 ? 25.257 -1.969 -45.039 1.00 91.19 94 ALA A C 1
ATOM 760 O O . ALA A 1 94 ? 25.462 -2.531 -46.111 1.00 91.19 94 ALA A O 1
ATOM 761 N N . SE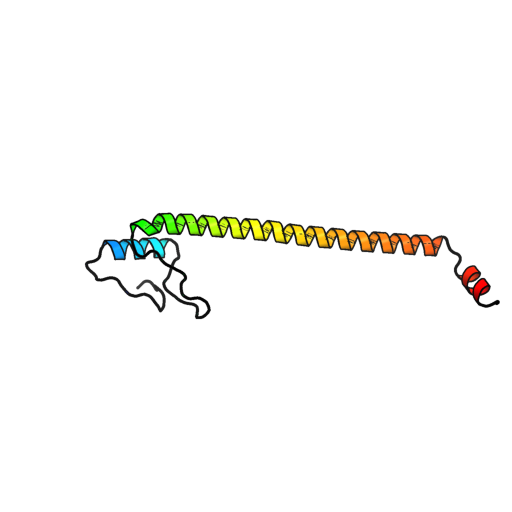R A 1 95 ? 24.951 -0.670 -44.981 1.00 90.44 95 SER A N 1
ATOM 762 C CA . SER A 1 95 ? 25.030 0.213 -46.147 1.00 90.44 95 SER A CA 1
ATOM 763 C C . SER A 1 95 ? 26.479 0.455 -46.554 1.00 90.44 95 SER A C 1
ATOM 765 O O . SER A 1 95 ? 26.815 0.221 -47.706 1.00 90.44 95 SER A O 1
ATOM 767 N N . VAL A 1 96 ? 27.344 0.831 -45.604 1.00 87.44 96 VAL A N 1
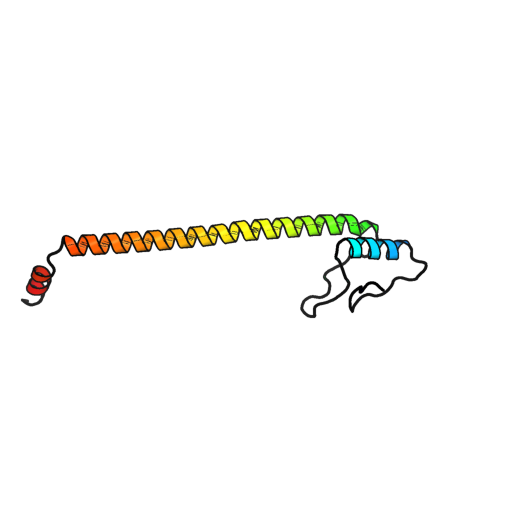ATOM 768 C CA . VAL A 1 96 ? 28.777 1.063 -45.857 1.00 87.44 96 VAL A CA 1
ATOM 769 C C . VAL A 1 96 ? 29.443 -0.191 -46.423 1.00 87.44 96 VAL A C 1
ATOM 771 O O . VAL A 1 96 ? 30.170 -0.109 -47.404 1.00 87.44 96 VAL A O 1
ATOM 774 N N . LYS A 1 97 ? 29.147 -1.370 -45.862 1.00 84.12 97 LYS A N 1
ATOM 775 C CA . LYS A 1 97 ? 29.675 -2.644 -46.371 1.00 84.12 97 LYS A CA 1
ATOM 776 C C . LYS A 1 97 ? 29.267 -2.962 -47.809 1.00 84.12 97 LYS A C 1
ATOM 778 O O . LYS A 1 97 ? 30.002 -3.672 -48.474 1.00 84.12 97 LYS A O 1
ATOM 783 N N . ARG A 1 98 ? 28.110 -2.474 -48.268 1.00 79.62 98 ARG A N 1
ATOM 784 C CA . ARG A 1 98 ? 27.644 -2.676 -49.648 1.00 79.62 98 ARG A CA 1
ATOM 785 C C . ARG A 1 98 ? 28.247 -1.682 -50.631 1.00 79.62 98 ARG A C 1
ATOM 787 O O . ARG A 1 98 ? 28.380 -2.011 -51.797 1.00 79.62 98 ARG A O 1
ATOM 794 N N . THR A 1 99 ? 28.544 -0.467 -50.180 1.00 80.12 99 THR A N 1
ATOM 795 C CA . THR A 1 99 ? 29.055 0.603 -51.047 1.00 80.12 99 THR A CA 1
ATOM 796 C C . THR A 1 99 ? 30.576 0.636 -51.124 1.00 80.12 99 THR A C 1
ATOM 798 O O . THR A 1 99 ? 31.114 1.216 -52.056 1.00 80.12 99 THR A O 1
ATOM 801 N N . VAL A 1 100 ? 31.272 0.060 -50.142 1.00 77.25 100 VAL A N 1
ATOM 802 C CA . VAL A 1 100 ? 32.736 -0.016 -50.113 1.00 77.25 100 VAL A CA 1
ATOM 803 C C . VAL A 1 100 ? 33.178 -1.385 -50.620 1.00 77.25 100 VAL A C 1
ATOM 805 O O . VAL A 1 100 ? 32.809 -2.402 -50.031 1.00 77.25 100 VAL A O 1
ATOM 808 N N . ASN A 1 101 ? 33.996 -1.401 -51.673 1.00 75.31 101 ASN A N 1
ATOM 809 C CA . ASN A 1 101 ? 34.737 -2.587 -52.085 1.00 75.31 101 ASN A CA 1
ATOM 810 C C . ASN A 1 101 ? 35.909 -2.797 -51.116 1.00 75.31 101 ASN A C 1
ATOM 812 O O . ASN A 1 101 ? 36.930 -2.112 -51.185 1.00 75.31 101 ASN A O 1
ATOM 816 N N . TRP A 1 102 ? 35.732 -3.695 -50.150 1.00 68.31 102 TRP A N 1
ATOM 817 C CA . TRP A 1 102 ? 36.737 -3.920 -49.113 1.00 68.31 102 TRP A CA 1
ATOM 818 C C . TRP A 1 102 ? 38.023 -4.553 -49.650 1.00 68.31 102 TRP A C 1
ATOM 820 O O . TRP A 1 102 ? 39.068 -4.322 -49.050 1.00 68.31 102 TRP A O 1
ATOM 830 N N . ASP A 1 103 ? 37.977 -5.248 -50.790 1.00 69.06 103 ASP A N 1
ATOM 831 C CA . ASP A 1 103 ? 39.164 -5.847 -51.405 1.00 69.06 103 ASP A CA 1
ATOM 832 C C . ASP A 1 103 ? 40.108 -4.758 -51.947 1.00 69.06 103 ASP A C 1
ATOM 834 O O . ASP A 1 103 ? 41.301 -4.773 -51.648 1.00 69.06 103 ASP A O 1
ATOM 838 N N . GLU A 1 104 ? 39.581 -3.724 -52.617 1.00 67.50 104 GLU A N 1
ATOM 839 C CA . GLU A 1 104 ? 40.375 -2.555 -53.044 1.00 67.50 104 GLU A CA 1
ATOM 840 C C . GLU A 1 104 ? 40.983 -1.792 -51.859 1.00 67.50 104 GLU A C 1
ATOM 842 O O . GLU A 1 104 ? 42.148 -1.397 -51.898 1.00 67.50 104 GLU A O 1
ATOM 847 N N . VAL A 1 105 ? 40.224 -1.606 -50.774 1.00 70.12 105 VAL A N 1
ATOM 848 C CA . VAL A 1 105 ? 40.700 -0.885 -49.578 1.00 70.12 105 VAL A CA 1
ATOM 849 C C . VAL A 1 105 ? 41.788 -1.666 -48.834 1.00 70.12 105 VAL A C 1
ATOM 851 O O . VAL A 1 105 ? 42.713 -1.064 -48.285 1.00 70.12 105 VAL A O 1
ATOM 854 N N . ILE A 1 106 ? 41.685 -2.996 -48.788 1.00 70.56 106 ILE A N 1
ATOM 855 C CA . ILE A 1 106 ? 42.684 -3.862 -48.153 1.00 70.56 106 ILE A CA 1
ATOM 856 C C . ILE A 1 106 ? 43.964 -3.905 -48.997 1.00 70.56 106 ILE A C 1
ATOM 858 O O . ILE A 1 106 ? 45.050 -3.733 -48.442 1.00 70.56 106 ILE A O 1
ATOM 862 N N . HIS A 1 107 ? 43.857 -4.032 -50.323 1.00 64.88 107 HIS A N 1
ATOM 863 C CA . HIS A 1 107 ? 45.019 -3.994 -51.217 1.00 64.88 107 HIS A CA 1
ATOM 864 C C . HIS A 1 107 ? 45.726 -2.629 -51.217 1.00 64.88 107 HIS A C 1
ATOM 866 O O . HIS A 1 107 ? 46.954 -2.588 -51.177 1.00 64.88 107 HIS A O 1
ATOM 872 N N . ALA A 1 108 ? 44.986 -1.518 -51.146 1.00 68.50 108 ALA A N 1
ATOM 873 C CA . ALA A 1 108 ? 45.562 -0.175 -51.032 1.00 68.50 108 ALA A CA 1
ATOM 874 C C . ALA A 1 108 ? 46.335 0.062 -49.718 1.00 68.50 108 ALA A C 1
ATOM 876 O O . ALA A 1 108 ? 47.205 0.926 -49.667 1.00 68.50 108 ALA A O 1
ATOM 877 N N . LYS A 1 109 ? 46.038 -0.692 -48.649 1.00 66.38 109 LYS A N 1
ATOM 878 C CA . LYS A 1 109 ? 46.747 -0.606 -47.359 1.00 66.38 109 LYS A CA 1
ATOM 879 C C . LYS A 1 109 ? 47.925 -1.567 -47.222 1.00 66.38 109 LYS A C 1
ATOM 881 O O . LYS A 1 109 ? 48.774 -1.328 -46.374 1.00 66.38 109 LYS A O 1
ATOM 886 N N . ALA A 1 110 ? 47.963 -2.643 -48.005 1.00 67.44 110 ALA A N 1
ATOM 887 C CA . ALA A 1 110 ? 49.045 -3.628 -47.983 1.00 67.44 110 ALA A CA 1
ATOM 888 C C . ALA A 1 110 ? 50.208 -3.282 -48.938 1.00 67.44 110 ALA A C 1
ATOM 890 O O . ALA A 1 110 ? 51.247 -3.930 -48.881 1.00 67.44 110 ALA A O 1
ATOM 891 N N . GLY A 1 111 ? 50.024 -2.294 -49.822 1.00 58.06 111 GLY A N 1
ATOM 892 C CA . GLY A 1 111 ? 51.010 -1.858 -50.818 1.00 58.06 111 GLY A CA 1
ATOM 893 C C . GLY A 1 111 ? 51.842 -0.623 -50.444 1.00 58.06 111 GLY A C 1
ATOM 894 O O . GLY A 1 111 ? 52.404 -0.013 -51.349 1.00 58.06 111 GLY A O 1
ATOM 895 N N . ASN A 1 112 ? 51.896 -0.235 -49.163 1.00 48.25 112 ASN A N 1
ATOM 896 C CA . ASN A 1 112 ? 52.743 0.853 -48.656 1.00 48.25 112 ASN A CA 1
ATOM 897 C C . ASN A 1 112 ? 53.580 0.384 -47.466 1.00 48.25 112 ASN A C 1
ATOM 899 O O . ASN A 1 112 ? 52.976 -0.220 -46.551 1.00 48.25 112 ASN A O 1
#

Organism: NCBI:txid2219043